Protein 1GK6 (pdb70)

Secondary structure (DSSP, 8-state):
--HHHHHHHHHHHHHHHHHHHHHHHHHHHHHHHHHHHHHHHHHHHHHHHHH----/-HHHHHHHHHHHHHHHHHHHHHHHHHHHHHHHHHHHHHHHHHHHHHHHHHH-

GO terms:
  GO:0005856 cytoskeleton (C, IDA)
  GO:0003725 double-stranded RNA binding (F, IDA)
  GO:0071222 cellular response to lipopolysaccharide (P, IMP)
  GO:0071225 cellular response to muramyl dipeptide (P, IMP)
  GO:0005515 protein binding (F, IPI)
  GO:0005737 cytoplasm (C, IDA)
  GO:1990254 keratin filament binding (F, IPI)
  GO:0005815 microtubule organizing center (C, TAS)
  GO:0005829 cytosol (C, TAS)
  GO:0042802 identical protein binding (F, IPI)
  GO:0097110 scaffold protein binding (F, IPI)
  GO:0045111 intermediate filament cytoskeleton (C, IDA)
  GO:0060090 molecular adaptor activity (F, EXP)
  GO:0005200 structural constituent of cytoskeleton (F, IDA)
  GO:0005777 peroxisome (C, IDA)
  GO:0005829 cytosol (C, IDA)
  GO:0005882 intermediate filament (C, IDA)
  GO:0005856 cytoskeleton (C, TAS)
  GO:0070062 extracellular exosome (C, HDA)
  GO:0005925 focal adhesion (C, HDA)

Solvent-accessible surface area: 7972 Å² total; per-residue (Å²): 133,118,120,39,92,64,72,20,119,63,6,97,56,105,9,128,116,30,92,67,64,12,62,162,18,107,126,66,13,29,64,23,86,89,58,69,111,66,26,48,110,58,5,52,58,34,67,103,131,87,100,60,85,120,158,123,130,140,45,88,67,84,15,121,71,4,77,55,104,21,144,106,32,93,90,41,9,62,119,3,112,129,62,20,31,55,16,86,92,53,74,113,55,21,51,111,63,14,59,73,28,118,158,131,92,130,105

InterPro domains:
  IPR006821 Intermediate filament head, DNA-binding domain [PF04732] (7-101)
  IPR018039 Intermediate filament protein, conserved site [PS00226] (397-405)
  IPR039008 Intermediate filament, rod domain [PF00038] (102-410)
  IPR039008 Intermediate filament, rod domain [PS51842] (103-411)
  IPR039008 Intermediate filament, rod domain [SM01391] (102-410)
  IPR050405 Intermediate filament structural protein [PTHR45652] (4-454)

CATH classification: 1.20.5.170

B-factor: mean 30.75, std 14.42, range [11.98, 79.21]

Foldseek 3Di:
DVVVVVVVVVVVVVVVVVVVVVVVVVVVVVVVVVVVVVVVVVVQVCCCVPVVDHD/DCVVVVVVVVVVVVVVVVVVVVVVVVVVVVVVVVVVVVVVVVVVVVVVVVVD

Organism: Homo sapiens (NCBI:txid9606)

Sequence (107 aa):
MKQLEDKVEELLSKNYHLENEVARLKKLVGDLLNVKMALDIEIATYRKLLEGEESMKQLEDKVEELLSKNYHLENEVARLKKLVGDLLNVKMALDIEIATYRKLLEG

Radius of gyration: 22.87 Å; Cα contacts (8 Å, |Δi|>4): 67; chains: 2; bounding box: 77×23×24 Å

Structure (mmCIF, N/CA/C/O backbone):
data_1GK6
#
_entry.id   1GK6
#
_cell.length_a   98.801
_cell.length_b   98.801
_cell.length_c   36.473
_cell.angle_alpha   90.00
_cell.angle_beta   90.00
_cell.angle_gamma   120.00
#
_symmetry.space_group_name_H-M   'P 31 2 1'
#
loop_
_entity.id
_entity.type
_entity.pdbx_description
1 polymer VIMENTIN
2 water water
#
loop_
_atom_site.group_PDB
_atom_site.id
_atom_site.type_symbol
_atom_site.label_atom_id
_atom_site.label_alt_id
_atom_site.label_comp_id
_atom_site.label_asym_id
_atom_site.label_entity_id
_atom_site.label_seq_id
_atom_site.pdbx_PDB_ins_code
_atom_site.Cartn_x
_atom_site.Cartn_y
_atom_site.Cartn_z
_atom_site.occupancy
_atom_site.B_iso_or_equiv
_atom_site.auth_seq_id
_atom_site.auth_comp_id
_atom_site.auth_asym_id
_atom_site.auth_atom_id
_atom_site.pdbx_PDB_model_num
ATOM 1 N N . MET A 1 2 ? 106.285 29.958 10.750 1.00 69.31 355 MET A N 1
ATOM 2 C CA . MET A 1 2 ? 107.347 30.362 9.777 1.00 69.41 355 MET A CA 1
ATOM 3 C C . MET A 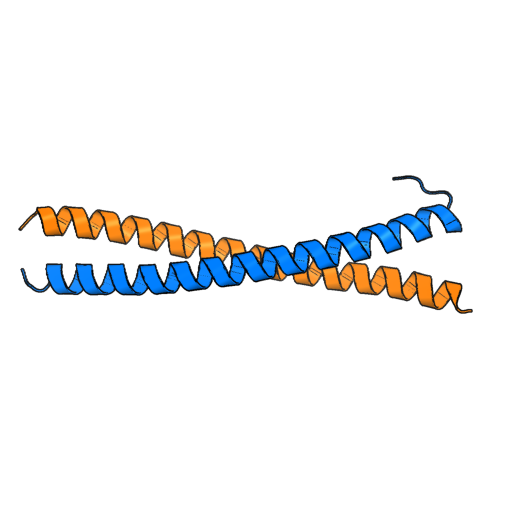1 2 ? 106.683 30.743 8.470 1.00 68.86 355 MET A C 1
ATOM 4 O O . MET A 1 2 ? 106.961 31.787 7.876 1.00 69.15 355 MET A O 1
ATOM 9 N N . LYS A 1 3 ? 105.813 29.839 8.045 1.00 68.02 356 LYS A N 1
ATOM 10 C CA . LYS A 1 3 ? 104.972 29.944 6.873 1.00 66.78 356 LYS A CA 1
ATOM 11 C C . LYS A 1 3 ? 103.696 29.348 7.462 1.00 65.36 356 LYS A C 1
ATOM 12 O O . LYS A 1 3 ? 102.579 29.624 7.007 1.00 65.34 356 LYS A O 1
ATOM 18 N N . GLN A 1 4 ? 103.883 28.550 8.517 1.00 63.21 357 GLN A N 1
ATOM 19 C CA . GLN A 1 4 ? 102.756 28.001 9.256 1.00 61.07 357 GLN A CA 1
ATOM 20 C C . GLN A 1 4 ? 102.005 29.166 9.923 1.00 58.88 357 GLN A C 1
ATOM 21 O O . GLN A 1 4 ? 100.768 29.206 9.921 1.00 58.60 357 GLN A O 1
ATOM 27 N N . LEU A 1 5 ? 102.763 30.111 10.483 1.00 55.68 358 LEU A N 1
ATOM 28 C CA . LEU A 1 5 ? 102.187 31.309 11.083 1.00 52.80 358 LEU A CA 1
ATOM 29 C C . LEU A 1 5 ? 101.411 32.107 10.036 1.00 50.58 358 LEU A C 1
ATOM 30 O O . LEU A 1 5 ? 100.361 32.690 10.347 1.00 48.99 358 LEU A O 1
ATOM 35 N N . GLU A 1 6 ? 101.931 32.147 8.803 1.00 47.21 359 GLU A N 1
ATOM 36 C CA . GLU A 1 6 ? 101.236 32.855 7.749 1.00 44.63 359 GLU A CA 1
ATOM 37 C C . GLU A 1 6 ? 99.935 32.116 7.450 1.00 42.85 359 GLU A C 1
ATOM 38 O O . GLU A 1 6 ? 98.892 32.736 7.276 1.00 41.26 359 GLU A O 1
ATOM 44 N N . ASP A 1 7 ? 100.013 30.791 7.377 1.00 40.35 360 ASP A N 1
ATOM 45 C CA . ASP A 1 7 ? 98.853 29.996 7.079 1.00 39.23 360 ASP A CA 1
ATOM 46 C C . ASP A 1 7 ? 97.804 30.201 8.161 1.00 37.98 360 ASP A C 1
ATOM 47 O O . ASP A 1 7 ? 96.626 30.285 7.854 1.00 37.19 360 ASP A O 1
ATOM 52 N N . LYS A 1 8 ? 98.233 30.270 9.417 1.00 36.74 361 LYS A N 1
ATOM 53 C CA . LYS A 1 8 ? 97.288 30.428 10.539 1.00 36.15 361 LYS A CA 1
ATOM 54 C C . LYS A 1 8 ? 96.647 31.808 10.509 1.00 34.74 361 LYS A C 1
ATOM 55 O O . LYS A 1 8 ? 95.441 31.954 10.746 1.00 34.85 361 LYS A O 1
ATOM 61 N N . VAL A 1 9 ? 97.460 32.814 10.236 1.00 31.57 362 VAL A N 1
ATOM 62 C CA . VAL A 1 9 ? 96.956 34.171 10.096 1.00 30.33 362 VAL A CA 1
ATOM 63 C C . VAL A 1 9 ? 95.880 34.240 8.980 1.00 29.38 362 VAL A C 1
ATOM 64 O O . VAL A 1 9 ? 94.820 34.866 9.169 1.00 27.81 362 VAL A O 1
ATOM 68 N N . GLU A 1 10 ? 96.147 33.580 7.842 1.00 27.89 363 GLU A N 1
ATOM 69 C CA . GLU A 1 10 ? 95.218 33.557 6.707 1.00 26.69 363 GLU A CA 1
ATOM 70 C C . GLU A 1 10 ? 93.944 32.864 7.129 1.00 25.53 363 GLU A C 1
ATOM 71 O O . GLU A 1 10 ? 92.851 33.383 6.899 1.00 23.53 363 GLU A O 1
ATOM 77 N N . GLU A 1 11 ? 94.098 31.714 7.785 1.00 24.03 364 GLU A N 1
ATOM 78 C CA . GLU A 1 11 ? 92.967 30.907 8.227 1.00 25.39 364 GLU A CA 1
ATOM 79 C C . GLU A 1 11 ? 92.052 31.708 9.159 1.00 23.56 364 GLU A C 1
ATOM 80 O O . GLU A 1 11 ? 90.838 31.641 9.050 1.00 21.93 364 GLU A O 1
ATOM 86 N N . LEU A 1 12 ? 92.646 32.390 10.127 1.00 22.39 365 LEU A N 1
ATOM 87 C CA . LEU A 1 12 ? 91.878 33.134 11.113 1.00 22.25 365 LEU A CA 1
ATOM 88 C C . LEU A 1 12 ? 91.210 34.362 10.546 1.00 21.36 365 LEU A C 1
ATOM 89 O O . LEU A 1 12 ? 90.057 34.668 10.894 1.00 21.16 365 LEU A O 1
ATOM 94 N N . LEU A 1 13 ? 91.915 35.097 9.692 1.00 19.58 366 LEU A N 1
ATOM 95 C CA . LEU A 1 13 ? 91.292 36.260 9.101 1.00 20.37 366 LEU A CA 1
ATOM 96 C C . LEU A 1 13 ? 90.094 35.761 8.283 1.00 19.27 366 LEU A C 1
ATOM 97 O O . LEU A 1 13 ? 89.056 36.423 8.245 1.00 17.73 366 LEU A O 1
ATOM 102 N N . SER A 1 14 ? 90.265 34.621 7.625 1.00 20.23 367 SER A N 1
ATOM 103 C CA . SER A 1 14 ? 89.169 34.053 6.798 1.00 20.29 367 SER A CA 1
ATOM 104 C C . SER A 1 14 ? 87.970 33.572 7.649 1.00 19.44 367 SER A C 1
ATOM 105 O O . SER A 1 14 ? 86.835 33.912 7.369 1.00 18.07 367 SER A O 1
ATOM 108 N N . LYS A 1 15 ? 88.241 32.776 8.686 1.00 19.08 368 LYS A N 1
ATOM 109 C CA . LYS A 1 15 ? 87.177 32.341 9.588 1.00 18.25 368 LYS A CA 1
ATOM 110 C C . LYS A 1 15 ? 86.472 33.532 10.205 1.00 17.89 368 LYS A C 1
ATOM 111 O O . LYS A 1 15 ? 85.236 33.525 10.322 1.00 15.69 368 LYS A O 1
ATOM 117 N N . ASN A 1 16 ? 87.243 34.526 10.680 1.00 16.65 369 ASN A N 1
ATOM 118 C CA . ASN A 1 16 ? 86.634 35.734 11.281 1.00 17.52 369 ASN A CA 1
ATOM 119 C C . ASN A 1 16 ? 85.740 36.512 10.327 1.00 17.19 369 ASN A C 1
ATOM 120 O O . ASN A 1 16 ? 84.697 37.049 10.727 1.00 16.57 369 ASN A O 1
ATOM 125 N N . TYR A 1 17 ? 86.204 36.665 9.081 1.00 16.71 370 TYR A N 1
ATOM 126 C CA . TYR A 1 17 ? 85.394 37.340 8.047 1.00 15.49 370 TYR A CA 1
ATOM 127 C C . TYR A 1 17 ? 84.003 36.625 7.928 1.00 15.12 370 TYR A C 1
ATOM 128 O O . TYR A 1 17 ? 82.922 37.293 7.947 1.00 14.32 370 TYR A O 1
ATOM 137 N N . HIS A 1 18 ? 84.029 35.296 7.835 1.00 14.08 371 HIS A N 1
ATOM 138 C CA . HIS A 1 18 ? 82.760 34.579 7.674 1.00 15.50 371 HIS A CA 1
ATOM 139 C C . HIS A 1 18 ? 81.900 34.654 8.932 1.00 15.73 371 HIS A C 1
ATOM 140 O O . HIS 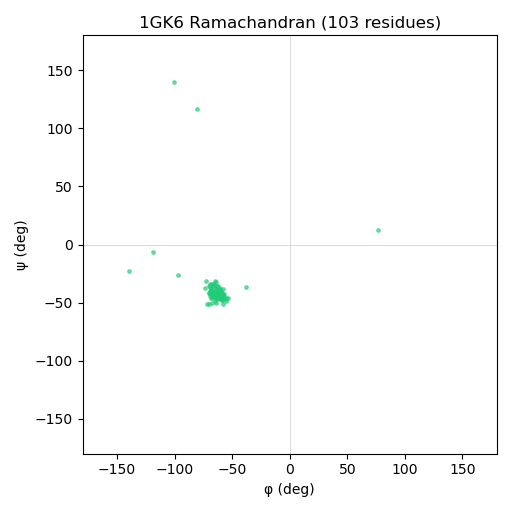A 1 18 ? 80.696 34.724 8.830 1.00 14.50 371 HIS A O 1
ATOM 147 N N . LEU A 1 19 ? 82.526 34.606 10.108 1.00 14.68 372 LEU A N 1
ATOM 148 C CA . LEU A 1 19 ? 81.756 34.815 11.343 1.00 15.24 372 LEU A CA 1
ATOM 149 C C . LEU A 1 19 ? 81.143 36.217 11.405 1.00 14.13 372 LEU A C 1
ATOM 150 O O . LEU A 1 19 ? 79.968 36.391 11.814 1.00 13.40 372 LEU A O 1
ATOM 155 N N . GLU A 1 20 ? 81.893 37.248 11.014 1.00 12.96 373 GLU A N 1
ATOM 156 C CA . GLU A 1 20 ? 81.295 38.586 10.923 1.00 12.64 373 GLU A CA 1
ATOM 157 C C . GLU A 1 20 ? 80.077 38.629 9.987 1.00 13.07 373 GLU A C 1
ATOM 158 O O . GLU A 1 20 ? 79.073 39.322 10.293 1.00 14.25 373 GLU A O 1
ATOM 164 N N . ASN A 1 21 ? 80.182 37.975 8.846 1.00 12.29 374 ASN A N 1
ATOM 165 C CA . ASN A 1 21 ? 79.056 37.956 7.880 1.00 13.68 374 ASN A CA 1
ATOM 166 C C . ASN A 1 21 ? 77.804 37.334 8.545 1.00 12.30 374 ASN A C 1
ATOM 167 O O . ASN A 1 21 ? 76.665 37.775 8.318 1.00 13.66 374 ASN A O 1
ATOM 172 N N . GLU A 1 22 ? 78.056 36.294 9.311 1.00 13.96 375 GLU A N 1
ATOM 173 C CA . GLU A 1 22 ? 76.985 35.583 10.056 1.00 13.36 375 GLU A CA 1
ATOM 174 C C . GLU A 1 22 ? 76.410 36.469 11.154 1.00 14.77 375 GLU A C 1
ATOM 175 O O . GLU A 1 22 ? 75.173 36.608 11.302 1.00 14.29 375 GLU A O 1
ATOM 181 N N . VAL A 1 23 ? 77.292 37.118 11.904 1.00 13.17 376 VAL A N 1
ATOM 182 C CA . VAL A 1 23 ? 76.830 38.100 12.882 1.00 14.37 376 VAL A CA 1
ATOM 183 C C . VAL A 1 23 ? 75.922 39.165 12.245 1.00 15.07 376 VAL A C 1
ATOM 184 O O . VAL A 1 23 ? 74.839 39.464 12.786 1.00 15.15 376 VAL A O 1
ATOM 188 N N . ALA A 1 24 ? 76.312 39.719 11.096 1.00 15.21 377 ALA A N 1
ATOM 189 C CA . ALA A 1 24 ? 75.479 40.701 10.430 1.00 14.64 377 ALA A CA 1
ATOM 190 C C . ALA A 1 24 ? 74.119 40.114 10.014 1.00 15.31 377 ALA A C 1
ATOM 191 O O . ALA A 1 24 ? 73.085 40.777 10.163 1.00 14.59 377 ALA A O 1
ATOM 193 N N . ARG A 1 25 ? 74.126 38.901 9.483 1.00 14.47 378 ARG A N 1
ATOM 194 C CA . ARG A 1 25 ? 72.846 38.248 9.101 1.00 14.78 378 ARG A CA 1
ATOM 195 C C . ARG A 1 25 ? 71.881 38.094 10.314 1.00 14.37 378 ARG A C 1
ATOM 196 O O . ARG A 1 25 ? 70.674 38.426 10.247 1.00 14.22 378 ARG A O 1
ATOM 204 N N . LEU A 1 26 ? 72.436 37.598 11.418 1.00 14.82 379 LEU A N 1
ATOM 205 C CA . LEU A 1 26 ? 71.675 37.378 12.640 1.00 15.16 379 LEU A CA 1
ATOM 206 C C . LEU A 1 26 ? 71.130 38.683 13.195 1.00 16.46 379 LEU A C 1
ATOM 207 O O . LEU A 1 26 ? 69.974 38.752 13.605 1.00 16.57 379 LEU A O 1
ATOM 212 N N . LYS A 1 27 ? 71.956 39.725 13.201 1.00 16.00 380 LYS A N 1
ATOM 213 C CA . LYS A 1 27 ? 71.481 41.019 13.670 1.00 17.09 380 LYS A CA 1
ATOM 214 C C . LYS A 1 27 ? 70.382 41.547 12.783 1.00 17.87 380 LYS A C 1
ATOM 215 O O . LYS A 1 27 ? 69.414 42.150 13.297 1.00 19.60 380 LYS A O 1
ATOM 221 N N . LYS A 1 28 ? 70.389 41.267 11.482 1.00 17.65 381 LYS A N 1
ATOM 222 C CA . LYS A 1 28 ? 69.269 41.702 10.634 1.00 19.57 381 LYS A CA 1
ATOM 223 C C . LYS A 1 28 ? 67.987 40.889 10.978 1.00 19.86 381 LYS A C 1
ATOM 224 O O . LYS A 1 28 ? 66.876 41.434 11.070 1.00 19.19 381 LYS A O 1
ATOM 230 N N . LEU A 1 29 ? 68.154 39.587 11.135 1.00 19.57 382 LEU A N 1
ATOM 231 C CA . LEU A 1 29 ? 67.015 38.768 11.542 1.00 20.25 382 LEU A CA 1
ATOM 232 C C . LEU A 1 29 ? 66.435 39.246 12.868 1.00 20.07 382 LEU A C 1
ATOM 233 O O 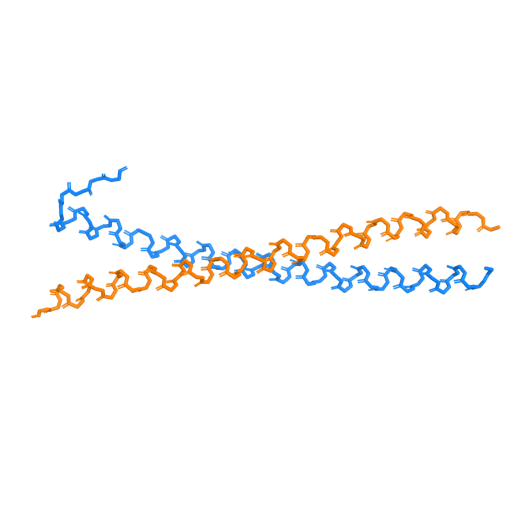. LEU A 1 29 ? 65.165 39.301 13.026 1.00 19.48 382 LEU A O 1
ATOM 238 N N . VAL A 1 30 ? 67.299 39.577 13.827 1.00 19.36 383 VAL A N 1
ATOM 239 C CA . VAL A 1 30 ? 66.826 40.066 15.125 1.00 19.36 383 VAL A CA 1
ATOM 240 C C . VAL A 1 30 ? 66.007 41.369 14.957 1.00 20.49 383 VAL A C 1
ATOM 241 O O . VAL A 1 30 ? 64.896 41.547 15.532 1.00 19.30 383 VAL A O 1
ATOM 245 N N . GLY A 1 31 ? 66.543 42.282 14.162 1.00 20.38 384 GLY A N 1
ATOM 246 C CA . GLY A 1 31 ? 65.880 43.541 13.897 1.00 21.15 384 GLY A CA 1
ATOM 247 C C . GLY A 1 31 ? 64.552 43.271 13.249 1.00 20.61 384 GLY A C 1
ATOM 248 O O . GLY A 1 31 ? 63.540 43.894 13.599 1.00 19.95 384 GLY A O 1
ATOM 249 N N . ASP A 1 32 ? 64.520 42.329 12.310 1.00 20.45 385 ASP A N 1
ATOM 250 C CA . ASP A 1 32 ? 63.232 41.999 11.682 1.00 21.13 385 ASP A CA 1
ATOM 251 C C . ASP A 1 32 ? 62.186 41.429 12.668 1.00 21.49 385 ASP A C 1
ATOM 252 O O . ASP A 1 32 ? 61.017 41.779 12.633 1.00 20.83 385 ASP A O 1
ATOM 257 N N . LEU A 1 33 ? 62.655 40.553 13.553 1.00 20.15 386 LEU A N 1
ATOM 258 C CA . LEU A 1 33 ? 61.782 39.955 14.558 1.00 20.61 386 LEU A CA 1
ATOM 259 C C . LEU A 1 33 ? 61.351 40.985 15.575 1.00 20.93 386 LEU A C 1
ATOM 260 O O . LEU A 1 33 ? 60.219 40.936 16.124 1.00 21.11 386 LEU A O 1
ATOM 265 N N . LEU A 1 34 ? 62.232 41.921 15.877 1.00 20.12 387 LEU A N 1
ATOM 266 C CA . LEU A 1 34 ? 61.855 42.960 16.813 1.00 21.18 387 LEU A CA 1
ATOM 267 C C . LEU A 1 34 ? 60.752 43.831 16.212 1.00 22.49 387 LEU A C 1
ATOM 268 O O . LEU A 1 34 ? 59.877 44.296 16.944 1.00 22.99 387 LEU A O 1
ATOM 273 N N . ASN A 1 35 ? 60.767 44.057 14.915 1.00 23.08 388 ASN A N 1
ATOM 274 C CA . ASN A 1 35 ? 59.728 44.876 14.296 1.00 24.34 388 ASN A CA 1
ATOM 275 C C . ASN A 1 35 ? 58.394 44.106 14.224 1.00 24.68 388 ASN A C 1
ATOM 276 O O . ASN A 1 35 ? 57.314 44.681 14.401 1.00 24.83 388 ASN A O 1
ATOM 281 N N . VAL A 1 36 ? 58.471 42.811 13.963 1.00 23.34 389 VAL A N 1
ATOM 282 C CA . VAL A 1 36 ? 57.263 41.994 13.941 1.00 23.68 389 VAL A CA 1
ATOM 283 C C . VAL A 1 36 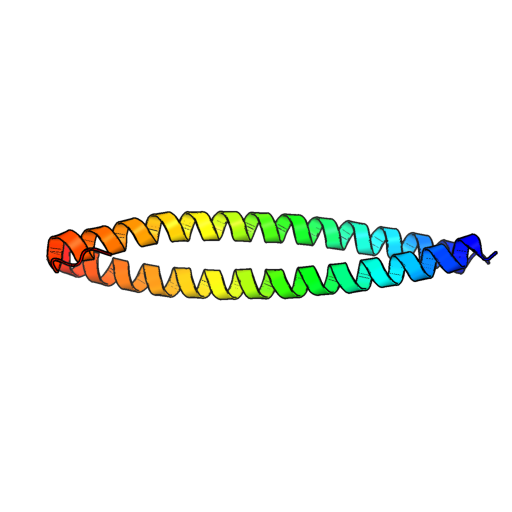? 56.671 42.033 15.344 1.00 23.82 389 VAL A C 1
ATOM 284 O O . VAL A 1 36 ? 55.448 42.164 15.509 1.00 25.10 389 VAL A O 1
ATOM 288 N N . LYS A 1 37 ? 57.502 41.892 16.371 1.00 23.21 390 LYS A N 1
ATOM 289 C CA . LYS A 1 37 ? 57.019 41.983 17.753 1.00 22.70 390 LYS A CA 1
ATOM 290 C C . LYS A 1 37 ? 56.329 43.332 18.093 1.00 23.54 390 LYS A C 1
ATOM 291 O O . LYS A 1 37 ? 55.287 43.341 18.747 1.00 22.28 390 LYS A O 1
ATOM 297 N N . MET A 1 38 ? 56.899 44.436 17.662 1.00 23.77 391 MET A N 1
ATOM 298 C CA . MET A 1 38 ? 56.316 45.737 17.948 1.00 26.45 391 MET A CA 1
ATOM 299 C C . MET A 1 38 ? 54.911 45.827 17.332 1.00 24.96 391 MET A C 1
ATOM 300 O O . MET A 1 38 ? 53.989 46.334 17.983 1.00 25.15 391 MET A O 1
ATOM 305 N N . ALA A 1 39 ? 54.742 45.371 16.085 1.00 24.26 392 ALA A N 1
ATOM 306 C CA . ALA A 1 39 ? 53.388 45.403 15.484 1.00 23.12 392 ALA A CA 1
ATOM 307 C C . ALA A 1 39 ? 52.420 44.513 16.242 1.00 22.28 392 ALA A C 1
ATOM 308 O O . ALA A 1 39 ? 51.271 44.893 16.477 1.00 23.0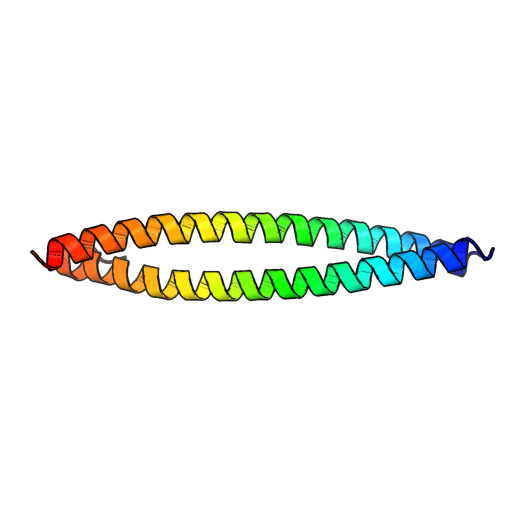4 392 ALA A O 1
ATOM 310 N N . LEU A 1 40 ? 52.839 43.294 16.582 1.00 19.86 393 LEU A N 1
ATOM 311 C CA . LEU A 1 40 ? 51.964 42.453 17.350 1.00 18.82 393 LEU A CA 1
ATOM 312 C C . LEU A 1 40 ? 51.625 43.001 18.714 1.00 19.25 393 LEU A C 1
ATOM 313 O O . LEU A 1 40 ? 50.469 42.894 19.144 1.00 19.64 393 LEU A O 1
ATOM 318 N N . ASP A 1 41 ? 52.608 43.602 19.382 1.00 18.10 394 ASP A N 1
ATOM 319 C CA . ASP A 1 41 ? 52.386 44.141 20.708 1.00 20.41 394 ASP A CA 1
ATOM 320 C C . ASP A 1 41 ? 51.337 45.259 20.678 1.00 19.96 394 ASP A C 1
ATOM 321 O O . ASP A 1 41 ? 50.477 45.319 21.569 1.00 20.43 394 ASP A O 1
ATOM 326 N N . ILE A 1 42 ? 51.429 46.158 19.696 1.00 20.34 395 ILE A N 1
ATOM 327 C CA . ILE A 1 42 ? 50.450 47.246 19.687 1.00 21.72 395 ILE A CA 1
ATOM 328 C C . ILE A 1 42 ? 49.029 46.758 19.405 1.00 21.19 395 ILE A C 1
ATOM 329 O O . ILE A 1 42 ? 48.064 47.303 19.988 1.00 20.05 395 ILE A O 1
ATOM 334 N N . GLU A 1 43 ? 48.898 45.722 18.571 1.00 20.44 396 GLU A N 1
ATOM 335 C CA . GLU A 1 43 ? 47.578 45.134 18.283 1.00 21.68 396 GLU A CA 1
ATOM 336 C C . GLU A 1 43 ? 47.018 44.516 19.554 1.00 22.52 396 GLU A C 1
ATOM 337 O O . GLU A 1 43 ? 45.872 44.793 19.950 1.00 19.86 396 GLU A O 1
ATOM 343 N N . ILE A 1 44 ? 47.830 43.708 20.253 1.00 21.02 397 ILE A N 1
ATOM 344 C CA . ILE A 1 44 ? 47.330 43.113 21.480 1.00 21.54 397 ILE A CA 1
ATOM 345 C C . ILE A 1 44 ? 47.005 44.169 22.550 1.00 19.74 397 ILE A C 1
ATOM 346 O O . ILE A 1 44 ? 45.981 44.061 23.236 1.00 20.37 397 ILE A O 1
ATOM 351 N N . ALA A 1 45 ? 47.854 45.179 22.692 1.00 19.44 398 ALA A N 1
ATOM 352 C CA . ALA A 1 45 ? 47.634 46.230 23.674 1.00 19.33 398 ALA A CA 1
ATOM 353 C C . ALA A 1 45 ? 46.327 46.986 23.361 1.00 19.34 398 ALA A C 1
ATOM 354 O O . ALA A 1 45 ? 45.612 47.410 24.259 1.00 18.32 398 ALA A O 1
ATOM 356 N N . THR A 1 46 ? 46.044 47.142 22.090 1.00 18.34 399 THR A N 1
ATOM 357 C CA . THR A 1 46 ? 44.820 47.847 21.693 1.00 18.68 399 THR A CA 1
ATOM 358 C C . THR A 1 46 ? 43.587 47.020 22.017 1.00 18.48 399 THR A C 1
ATOM 359 O O . THR A 1 46 ? 42.582 47.561 22.482 1.00 19.47 399 THR A O 1
ATOM 363 N N . TYR A 1 47 ? 43.625 45.721 21.763 1.00 17.75 400 TYR A N 1
ATOM 364 C CA . TYR A 1 47 ? 42.477 44.888 22.120 1.00 19.62 400 TYR A CA 1
ATOM 365 C C . TYR A 1 47 ? 42.256 44.895 23.624 1.00 21.10 400 TYR A C 1
ATOM 366 O O . TYR A 1 47 ? 41.110 44.960 24.090 1.00 22.51 400 TYR A O 1
ATOM 375 N N . ARG A 1 48 ? 43.345 44.797 24.397 1.00 20.24 401 ARG A N 1
ATOM 376 C CA . ARG A 1 48 ? 43.250 44.841 25.866 1.00 20.84 401 ARG A CA 1
ATOM 377 C C . ARG A 1 48 ? 42.582 46.154 26.292 1.00 20.56 401 ARG A C 1
ATOM 378 O O . ARG A 1 48 ? 41.783 46.204 27.240 1.00 20.97 401 ARG A O 1
ATOM 386 N N . LYS A 1 49 ? 42.911 47.214 25.586 1.00 20.03 402 LYS A N 1
ATOM 387 C CA . LYS A 1 49 ? 42.327 48.474 25.947 1.00 20.44 402 LYS A CA 1
ATOM 388 C C . LYS A 1 49 ? 40.835 48.537 25.586 1.00 19.03 402 LYS A C 1
ATOM 389 O O . LYS A 1 49 ? 39.975 48.855 26.430 1.00 17.96 402 LYS A O 1
ATOM 395 N N . LEU A 1 50 ? 40.534 48.196 24.335 1.00 17.57 403 LEU A N 1
ATOM 396 C CA . LEU A 1 50 ? 39.155 48.291 23.847 1.00 17.16 403 LEU A CA 1
ATOM 397 C C . LEU A 1 50 ? 38.190 47.343 24.546 1.00 17.77 403 LEU A C 1
ATOM 398 O O . LEU A 1 50 ? 37.050 47.741 24.871 1.00 18.40 403 LEU A O 1
ATOM 403 N N . LEU A 1 51 ? 38.662 46.083 24.777 1.00 17.29 404 LEU A N 1
ATOM 404 C CA . LEU A 1 51 ? 37.787 45.020 25.259 1.00 17.79 404 LEU A CA 1
ATOM 405 C C . LEU A 1 51 ? 37.840 44.804 26.756 1.00 18.63 404 LEU A C 1
ATOM 406 O O . LEU A 1 51 ? 36.878 44.377 27.346 1.00 17.31 404 LEU A O 1
ATOM 411 N N . GLU A 1 52 ? 38.961 45.148 27.364 1.00 18.80 405 GLU A N 1
ATOM 412 C CA . GLU A 1 52 ? 39.137 44.842 28.775 1.00 18.71 405 GLU A CA 1
ATOM 413 C C . GLU A 1 52 ? 39.335 46.070 29.645 1.00 19.96 405 GLU A C 1
ATOM 414 O O . GLU A 1 52 ? 39.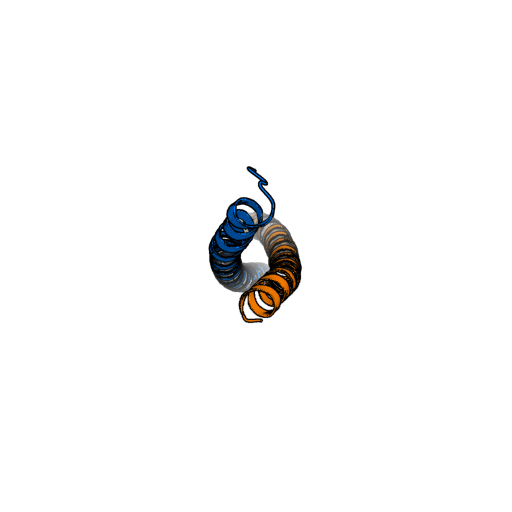333 45.966 30.861 1.00 20.29 405 GLU A O 1
ATOM 420 N N . GLY A 1 53 ? 39.462 47.238 29.033 1.00 19.87 406 GLY A N 1
ATOM 421 C CA . GLY A 1 53 ? 39.635 48.448 29.810 1.00 25.32 406 GLY A CA 1
ATOM 422 C C . GLY A 1 53 ? 41.071 48.583 30.351 1.00 29.95 406 GLY A C 1
ATOM 423 O O . GLY A 1 53 ? 41.284 49.413 31.262 1.00 30.06 406 GLY A O 1
ATOM 424 N N . GLU A 1 54 ? 41.973 47.750 29.825 1.00 32.72 407 GLU A N 1
ATOM 425 C CA . GLU A 1 54 ? 43.403 47.745 30.207 1.00 40.09 407 GLU A CA 1
ATOM 426 C C . GLU A 1 54 ? 44.217 48.821 29.513 1.00 43.31 407 GLU A C 1
ATOM 427 O O . GLU A 1 54 ? 44.334 48.816 28.290 1.00 43.57 407 GLU A O 1
ATOM 433 N N . GLU A 1 55 ? 44.769 49.744 30.282 1.00 47.85 408 GLU A N 1
ATOM 434 C CA . GLU A 1 55 ? 45.770 50.655 29.733 1.00 52.21 408 GLU A CA 1
ATOM 435 C C . GLU A 1 55 ? 47.099 50.087 30.201 1.00 54.28 408 GLU A C 1
ATOM 436 O O . GLU A 1 55 ? 47.185 49.618 31.339 1.00 55.05 408 GLU A O 1
ATOM 442 N N . SER A 1 56 ? 48.116 50.109 29.336 1.00 57.17 409 SER A N 1
ATOM 443 C CA . SER A 1 56 ? 49.485 49.617 29.652 1.00 59.39 409 SER A CA 1
ATOM 444 C C . SER A 1 56 ? 49.973 49.879 31.092 1.00 60.39 409 SER A C 1
ATOM 445 O O . SER A 1 56 ? 51.167 50.032 31.378 1.00 61.07 409 SER A O 1
ATOM 448 N N . MET B 1 2 ? 110.034 35.609 14.001 1.00 66.18 355 MET B N 1
ATOM 449 C CA . MET B 1 2 ? 108.813 36.098 13.287 1.00 66.32 355 MET B CA 1
ATOM 450 C C . MET B 1 2 ? 107.627 36.313 14.236 1.00 65.76 355 MET B C 1
ATOM 451 O O . MET B 1 2 ? 106.530 35.739 14.078 1.00 66.37 355 MET B O 1
ATOM 456 N N . LYS B 1 3 ? 107.870 37.187 15.205 1.00 64.66 356 LYS B N 1
ATOM 457 C CA . LYS B 1 3 ? 106.928 37.515 16.264 1.00 62.81 356 LYS B CA 1
ATOM 458 C C . LYS B 1 3 ? 105.704 38.323 15.821 1.00 61.10 356 LYS B C 1
ATOM 459 O O . LYS B 1 3 ? 104.573 37.945 16.133 1.00 61.20 356 LYS B O 1
ATOM 465 N N . GLN B 1 4 ? 105.916 39.433 15.114 1.00 58.44 357 GLN B N 1
ATOM 466 C CA . GLN B 1 4 ? 104.785 40.226 14.635 1.00 55.80 357 GLN B CA 1
ATOM 467 C C . GLN B 1 4 ? 103.653 39.288 14.189 1.00 53.52 357 GLN B C 1
ATOM 468 O O . GLN B 1 4 ? 102.459 39.568 14.378 1.00 52.26 357 GLN B O 1
ATOM 474 N N . LEU B 1 5 ? 104.062 38.166 13.603 1.00 50.76 358 LEU B N 1
ATOM 475 C CA . LEU B 1 5 ? 103.164 37.112 13.173 1.00 48.84 358 LEU B CA 1
ATOM 476 C C . LEU B 1 5 ? 102.516 36.455 14.385 1.00 47.91 358 LEU B C 1
ATOM 477 O O . LEU B 1 5 ? 101.325 36.162 14.371 1.00 46.88 358 LEU B O 1
ATOM 482 N N . GLU B 1 6 ? 103.300 36.238 15.439 1.00 46.18 359 GLU B N 1
ATOM 483 C CA . GLU B 1 6 ? 102.778 35.607 16.643 1.00 45.46 359 GLU B CA 1
ATOM 484 C C . GLU B 1 6 ? 101.742 36.461 17.358 1.00 43.49 359 GLU B C 1
ATOM 485 O O . GLU B 1 6 ? 100.702 35.953 17.782 1.00 42.56 359 GLU B O 1
ATOM 491 N N . ASP B 1 7 ? 102.033 37.751 17.489 1.00 41.54 360 ASP B N 1
ATOM 492 C CA . ASP B 1 7 ? 101.114 38.685 18.122 1.00 40.61 360 ASP B CA 1
ATOM 493 C C . ASP B 1 7 ? 99.833 38.770 17.278 1.00 39.23 360 ASP B C 1
ATOM 494 O O . ASP B 1 7 ? 98.739 38.913 17.805 1.00 37.42 360 ASP B O 1
ATOM 499 N N . LYS B 1 8 ? 99.977 38.689 15.962 1.00 37.62 361 LYS B N 1
ATOM 500 C CA . LYS B 1 8 ? 98.822 38.805 15.089 1.00 36.23 361 LYS B CA 1
ATOM 501 C C . LYS B 1 8 ? 97.960 37.582 15.280 1.00 35.25 361 LYS B C 1
ATOM 502 O O . LYS B 1 8 ? 96.716 37.658 15.287 1.00 34.39 361 LYS B O 1
ATOM 508 N N . VAL B 1 9 ? 98.601 36.434 15.407 1.00 33.66 362 VAL B N 1
ATOM 509 C CA . VAL B 1 9 ? 97.807 35.237 15.576 1.00 33.36 362 VAL B CA 1
ATOM 510 C C . VAL B 1 9 ? 97.069 35.275 16.881 1.00 33.63 362 VAL B C 1
ATOM 511 O O . VAL B 1 9 ? 95.904 34.843 16.919 1.00 31.70 362 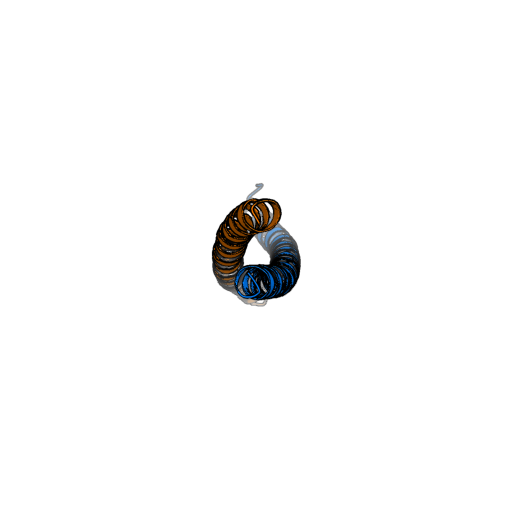VAL B O 1
ATOM 515 N N . GLU B 1 10 ? 97.707 35.727 17.959 1.00 33.07 363 GLU B N 1
ATOM 516 C CA . GLU B 1 10 ? 96.992 35.687 19.240 1.00 32.57 363 GLU B CA 1
ATOM 517 C C . GLU B 1 10 ? 95.869 36.711 19.226 1.00 30.45 363 GLU B C 1
ATOM 518 O O . GLU B 1 10 ? 94.815 36.459 19.797 1.00 29.91 363 GLU B O 1
ATOM 524 N N . GLU B 1 11 ? 96.103 37.845 18.577 1.00 28.37 364 GLU B N 1
ATOM 525 C CA . GLU B 1 11 ? 95.101 38.873 18.434 1.00 29.23 364 GLU B CA 1
ATOM 526 C C . GLU B 1 11 ? 93.884 38.273 17.702 1.00 28.33 364 GLU B C 1
ATOM 527 O O . GLU B 1 11 ? 92.761 38.461 18.126 1.00 26.27 364 GLU B O 1
ATOM 533 N N . LEU B 1 12 ? 94.139 37.575 16.597 1.00 26.61 365 LEU B N 1
ATOM 534 C CA . LEU B 1 12 ? 93.080 36.913 15.801 1.00 25.40 365 LEU B CA 1
ATOM 535 C C . LEU B 1 12 ? 92.320 35.781 16.496 1.00 25.82 365 LEU B C 1
ATOM 536 O O . LEU B 1 12 ? 91.112 35.573 16.258 1.00 23.21 365 LEU B O 1
ATOM 541 N N . LEU B 1 13 ? 93.010 34.953 17.278 1.00 24.90 366 LEU B N 1
ATOM 542 C CA . LEU B 1 13 ? 92.357 33.930 18.070 1.00 26.18 366 LEU B CA 1
ATOM 543 C C . LEU B 1 13 ? 91.374 34.549 19.064 1.00 24.82 366 LEU B C 1
ATOM 544 O O . LEU B 1 13 ? 90.281 34.006 19.300 1.00 23.65 366 LEU B O 1
ATOM 549 N N . SER B 1 14 ? 91.764 35.674 19.640 1.00 24.81 367 SER B N 1
ATOM 550 C CA . SER B 1 14 ? 90.857 36.356 20.574 1.00 24.87 367 SER B CA 1
ATOM 551 C C . SER B 1 14 ? 89.638 36.926 19.839 1.00 23.57 367 SER B C 1
ATOM 552 O O . SER B 1 14 ? 88.493 36.760 20.309 1.00 21.80 367 SER B O 1
ATOM 555 N N . LYS B 1 15 ? 89.863 37.592 18.713 1.00 21.15 368 LYS B N 1
ATOM 556 C CA . LYS B 1 15 ? 88.740 38.106 17.956 1.00 22.55 368 LYS B CA 1
ATOM 557 C C . LYS B 1 15 ? 87.778 36.944 17.547 1.00 21.18 368 LYS B C 1
ATOM 558 O O . LYS B 1 15 ? 86.569 37.100 17.596 1.00 21.05 368 LYS B O 1
ATOM 564 N N . ASN B 1 16 ? 88.348 35.827 17.120 1.00 19.74 369 ASN B N 1
ATOM 565 C CA . ASN B 1 16 ? 87.574 34.650 16.734 1.00 19.59 369 ASN B CA 1
ATOM 566 C C . ASN B 1 16 ? 86.747 34.155 17.916 1.00 19.56 369 ASN B C 1
ATOM 567 O O . ASN B 1 16 ? 85.554 33.805 17.767 1.00 17.43 369 ASN B O 1
ATOM 572 N N . TYR B 1 17 ? 87.356 34.108 19.105 1.00 18.50 370 TYR B N 1
ATOM 573 C CA . TYR B 1 17 ? 86.624 33.647 20.285 1.00 19.17 370 TYR B CA 1
ATOM 574 C C . TYR B 1 17 ? 85.419 34.560 20.576 1.00 18.17 370 TYR B C 1
ATOM 575 O O . TYR B 1 17 ? 84.298 34.074 20.829 1.00 19.04 370 TYR B O 1
ATOM 584 N N . HIS B 1 18 ? 85.624 35.872 20.488 1.00 17.87 371 HIS B N 1
ATOM 585 C CA . HIS B 1 18 ? 84.550 36.808 20.723 1.00 17.89 371 HIS B CA 1
ATOM 586 C C . HIS B 1 18 ? 83.496 36.762 19.621 1.00 18.25 371 HIS B C 1
ATOM 587 O O . HIS B 1 18 ? 82.325 36.836 19.941 1.00 16.05 371 HIS B O 1
ATOM 594 N N . LEU B 1 19 ? 83.920 36.623 18.367 1.00 16.95 372 LEU B N 1
ATOM 595 C CA . LEU B 1 19 ? 82.930 36.432 17.302 1.00 17.09 372 LEU B CA 1
ATOM 596 C C . LEU B 1 19 ? 82.111 35.187 17.490 1.00 16.89 372 LEU B C 1
ATOM 597 O O . LEU B 1 19 ? 80.896 35.203 17.264 1.00 17.50 372 LEU B O 1
ATOM 602 N N . GLU B 1 20 ? 82.725 34.090 17.934 1.00 16.55 373 GLU B N 1
ATOM 603 C CA . GLU B 1 20 ? 81.921 32.881 18.189 1.00 17.25 373 GLU B CA 1
ATOM 604 C C . GLU B 1 20 ? 80.923 33.094 19.299 1.00 18.76 373 GLU B C 1
ATOM 605 O O . GLU B 1 20 ? 79.754 32.625 19.232 1.00 17.88 373 GLU B O 1
ATOM 611 N N . ASN B 1 21 ? 81.354 33.816 20.315 1.00 18.31 374 ASN B N 1
ATOM 612 C CA . ASN B 1 21 ? 80.472 34.171 21.426 1.00 20.10 374 ASN B CA 1
ATOM 613 C C . ASN B 1 21 ? 79.267 34.982 20.936 1.00 19.45 374 ASN B C 1
ATOM 614 O O . ASN B 1 21 ? 78.150 34.717 21.370 1.00 18.30 374 ASN B O 1
ATOM 619 N N . GLU B 1 22 ? 79.516 35.987 20.087 1.00 18.57 375 GLU B N 1
ATOM 620 C CA . GLU B 1 22 ? 78.464 36.874 19.607 1.00 17.41 375 GLU B CA 1
ATOM 621 C C . GLU B 1 22 ? 77.430 36.097 18.758 1.00 17.22 375 GLU B C 1
ATOM 622 O O . GLU B 1 22 ? 76.208 36.292 18.882 1.00 15.97 375 GLU B O 1
ATOM 628 N N . VAL B 1 23 ? 77.941 35.243 17.888 1.00 15.22 376 VAL B N 1
ATOM 629 C CA . VAL B 1 23 ? 77.080 34.305 17.119 1.00 16.66 376 VAL B CA 1
ATOM 630 C C . VAL B 1 23 ? 76.170 33.419 17.998 1.00 16.84 376 VAL B C 1
ATOM 631 O O . VAL B 1 23 ? 74.976 33.368 17.771 1.00 15.79 376 VAL B O 1
ATOM 635 N N . ALA B 1 24 ? 76.760 32.851 19.036 1.00 17.10 377 ALA B N 1
ATOM 636 C CA . ALA B 1 24 ? 75.972 32.039 19.983 1.00 18.35 377 ALA B CA 1
ATOM 637 C C . ALA B 1 24 ? 74.890 32.894 20.653 1.00 18.82 377 ALA B C 1
ATOM 638 O O . ALA B 1 24 ? 73.727 32.464 20.758 1.00 19.08 377 ALA B O 1
ATOM 640 N N . ARG B 1 25 ? 75.258 34.082 21.103 1.00 17.95 378 ARG B N 1
ATOM 641 C CA . ARG B 1 25 ? 74.306 35.009 21.756 1.00 18.34 378 ARG B CA 1
ATOM 642 C C . ARG B 1 25 ? 73.158 35.369 20.837 1.00 17.79 378 ARG B C 1
ATOM 643 O O . ARG B 1 25 ? 71.976 35.397 21.250 1.00 14.99 378 ARG B O 1
ATOM 651 N N . LEU B 1 26 ? 73.495 35.710 19.593 1.00 15.39 379 LEU B N 1
ATOM 652 C CA . LEU B 1 26 ? 72.450 36.114 18.673 1.00 15.10 379 LEU B CA 1
ATOM 653 C C . LEU B 1 26 ? 71.561 34.969 18.282 1.00 15.03 379 LEU B C 1
ATOM 654 O O . LEU B 1 26 ? 70.344 35.143 18.120 1.00 15.23 379 LEU B O 1
ATOM 659 N N . LYS B 1 27 ? 72.122 33.770 18.134 1.00 14.94 380 LYS B N 1
ATOM 660 C CA . LYS B 1 27 ? 71.243 32.622 17.823 1.00 15.44 380 LYS B CA 1
ATOM 661 C C . LYS B 1 27 ? 70.212 32.425 18.917 1.00 17.08 380 LYS B C 1
ATOM 662 O O . LYS B 1 27 ? 69.054 32.049 18.649 1.00 16.95 380 LYS B O 1
ATOM 668 N N . LYS B 1 28 ? 70.647 32.544 20.158 1.00 19.17 381 LYS B N 1
ATOM 669 C CA . LYS B 1 28 ? 69.723 32.422 21.277 1.00 19.72 381 LYS B CA 1
ATOM 670 C C . LYS B 1 28 ? 68.643 33.532 21.231 1.00 20.66 381 LYS B C 1
ATOM 671 O O . LYS B 1 28 ? 67.475 33.298 21.526 1.00 20.09 381 LYS B O 1
ATOM 677 N N . LEU B 1 29 ? 69.029 34.741 20.856 1.00 19.89 382 LEU B N 1
ATOM 678 C CA . LEU B 1 29 ? 68.098 35.857 20.832 1.00 19.06 382 LEU B CA 1
ATOM 679 C C . LEU B 1 29 ? 67.061 35.616 19.714 1.00 19.57 382 LEU B C 1
ATOM 680 O O . LEU B 1 29 ? 65.846 35.831 19.882 1.00 18.81 382 LEU B O 1
ATOM 685 N N . VAL B 1 30 ? 67.531 35.105 18.589 1.00 17.68 383 VAL B N 1
ATOM 686 C CA . VAL B 1 30 ? 66.628 34.744 17.505 1.00 18.61 383 VAL B CA 1
ATOM 687 C C . VAL B 1 30 ? 65.609 33.607 17.940 1.00 20.45 383 VAL B C 1
ATOM 688 O O . VAL B 1 30 ? 64.414 33.729 17.675 1.00 19.69 383 VAL B O 1
ATOM 692 N N . GLY B 1 31 ? 66.095 32.541 18.582 1.00 19.11 384 GLY B N 1
ATOM 693 C CA . GLY B 1 31 ? 65.221 31.489 19.096 1.00 20.21 384 GLY B CA 1
ATOM 694 C C . GLY B 1 31 ? 64.213 32.085 20.078 1.00 20.65 384 GLY B C 1
ATOM 695 O O . GLY B 1 31 ? 63.002 31.763 20.005 1.00 21.36 384 GLY B O 1
ATOM 696 N N . ASP B 1 32 ? 64.676 32.944 20.975 1.00 19.54 385 ASP B N 1
ATOM 697 C CA . ASP B 1 32 ? 63.790 33.503 21.992 1.00 20.66 385 ASP B CA 1
ATOM 698 C C . ASP B 1 32 ? 62.741 34.384 21.323 1.00 21.60 385 ASP B C 1
ATOM 699 O O . ASP B 1 32 ? 61.523 34.331 21.659 1.00 19.78 385 ASP B O 1
ATOM 704 N N . LEU B 1 33 ? 63.180 35.223 20.394 1.00 19.17 386 LEU B N 1
ATOM 705 C CA . LEU B 1 33 ? 62.201 36.053 19.704 1.00 20.25 386 LEU B CA 1
ATOM 706 C C . LEU B 1 33 ? 61.229 35.240 18.860 1.00 20.66 386 LEU B C 1
ATOM 707 O O . LEU B 1 33 ? 60.041 35.603 18.700 1.00 20.83 386 LEU B O 1
ATOM 712 N N . LEU B 1 34 ? 61.674 34.124 18.327 1.00 20.65 387 LEU B N 1
ATOM 713 C CA . LEU B 1 34 ? 60.736 33.383 17.528 1.00 20.74 387 LEU B CA 1
ATOM 714 C C . LEU B 1 34 ? 59.718 32.727 18.470 1.00 22.75 387 LEU B C 1
ATOM 715 O O . LEU B 1 34 ? 58.560 32.490 18.116 1.00 22.54 387 LEU B O 1
ATOM 720 N N . ASN B 1 35 ? 60.151 32.380 19.662 1.00 22.00 388 ASN B N 1
ATOM 721 C CA . ASN B 1 35 ? 59.214 31.830 20.633 1.00 23.79 388 ASN B CA 1
ATOM 722 C C . ASN B 1 35 ? 58.209 32.890 21.071 1.00 23.69 388 ASN B C 1
ATOM 723 O O . ASN B 1 35 ? 57.013 32.580 21.223 1.00 23.61 388 ASN B O 1
ATOM 728 N N . VAL B 1 36 ? 58.706 34.098 21.326 1.00 22.77 389 VAL B N 1
ATOM 729 C CA . VAL B 1 36 ? 57.851 35.256 21.627 1.00 23.92 389 VAL B CA 1
ATOM 730 C C . VAL B 1 36 ? 56.804 35.503 20.521 1.00 24.13 389 VAL B C 1
ATOM 731 O O . VAL B 1 36 ? 55.596 35.681 20.809 1.00 23.70 389 VAL B O 1
ATOM 735 N N . LYS B 1 37 ? 57.241 35.484 19.268 1.00 22.09 390 LYS B N 1
ATOM 736 C CA . LYS B 1 37 ? 56.327 35.679 18.149 1.00 22.13 390 LYS B CA 1
ATOM 737 C C . LYS B 1 37 ? 55.203 34.635 18.191 1.00 23.22 390 LYS B C 1
ATOM 738 O O . LYS B 1 37 ? 54.032 34.970 18.007 1.00 22.92 390 LYS B O 1
ATOM 744 N N . MET B 1 38 ? 55.563 33.374 18.438 1.00 23.44 391 MET B N 1
ATOM 745 C CA . MET B 1 38 ? 54.599 32.284 18.491 1.00 25.42 391 MET B CA 1
ATOM 746 C C . MET B 1 38 ? 53.564 32.566 19.566 1.00 24.25 391 MET B C 1
ATOM 747 O O . MET B 1 38 ? 52.365 32.339 19.323 1.00 23.90 391 MET B O 1
ATOM 752 N N . ALA B 1 39 ? 54.020 32.995 20.741 1.00 22.01 392 ALA B N 1
ATOM 753 C CA . ALA B 1 39 ? 53.087 33.245 21.843 1.00 23.03 392 ALA B CA 1
ATOM 754 C C . ALA B 1 39 ? 52.166 34.436 21.558 1.00 22.48 392 ALA B C 1
ATOM 755 O O . ALA B 1 39 ? 50.967 34.417 21.878 1.00 22.38 392 ALA B O 1
ATOM 757 N N . LEU B 1 40 ? 52.700 35.479 20.953 1.00 21.84 393 LEU B N 1
ATOM 758 C CA . LEU B 1 40 ? 51.872 36.639 20.641 1.00 21.17 393 LEU B CA 1
ATOM 759 C C . LEU B 1 40 ? 50.853 36.304 19.557 1.00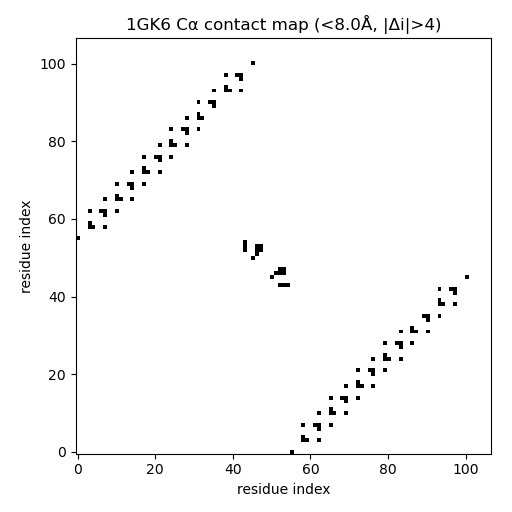 22.33 393 LEU B C 1
ATOM 760 O O . LEU B 1 40 ? 49.685 36.757 19.601 1.00 21.95 393 LEU B O 1
ATOM 765 N N . ASP B 1 41 ? 51.289 35.519 18.574 1.00 21.99 394 ASP B N 1
ATOM 766 C CA . ASP B 1 41 ? 50.410 35.147 17.489 1.00 22.43 394 ASP B CA 1
ATOM 767 C C . ASP B 1 41 ? 49.228 34.396 18.077 1.00 22.43 394 ASP B C 1
ATOM 768 O O . ASP B 1 41 ? 48.088 34.590 17.654 1.00 22.14 394 ASP B O 1
ATOM 773 N N . ILE B 1 42 ? 49.506 33.541 19.056 1.00 23.34 395 ILE B N 1
ATOM 774 C CA . ILE B 1 42 ? 48.428 32.796 19.705 1.00 24.11 395 ILE B CA 1
ATOM 775 C C . ILE B 1 42 ? 47.455 33.756 20.440 1.00 24.03 395 ILE B C 1
ATOM 776 O O . ILE B 1 42 ? 46.216 33.621 20.309 1.00 23.21 395 ILE B O 1
ATOM 781 N N . GLU B 1 43 ? 47.992 34.743 21.156 1.00 23.94 396 GLU B N 1
ATOM 782 C CA . GLU B 1 43 ? 47.135 35.684 21.876 1.00 24.13 396 GLU B CA 1
ATOM 783 C C . GLU B 1 43 ? 46.265 36.474 20.894 1.00 24.95 396 GLU B C 1
ATOM 784 O O . GLU B 1 43 ? 45.082 36.697 21.141 1.00 23.22 396 GLU B O 1
ATOM 790 N N . ILE B 1 44 ? 46.854 36.926 19.804 1.00 24.19 397 ILE B N 1
ATOM 791 C CA . ILE B 1 44 ? 46.064 37.689 18.845 1.00 25.27 397 ILE B CA 1
ATOM 792 C C . ILE B 1 44 ? 45.023 36.803 18.198 1.00 25.58 397 ILE B C 1
ATOM 793 O O . ILE B 1 44 ? 43.893 37.231 17.937 1.00 24.67 397 ILE B O 1
ATOM 798 N N . ALA B 1 45 ? 45.370 35.542 17.954 1.00 24.01 398 ALA B N 1
ATOM 799 C CA . ALA B 1 45 ? 44.416 34.694 17.299 1.00 24.22 398 ALA B CA 1
ATOM 800 C C . ALA B 1 45 ? 43.227 34.532 18.213 1.00 24.43 398 ALA B C 1
ATOM 801 O O . ALA B 1 45 ? 42.098 34.353 17.746 1.00 23.77 398 ALA B O 1
ATOM 803 N N . THR B 1 46 ? 43.472 34.484 19.509 1.00 23.80 399 THR B N 1
ATOM 804 C CA . THR B 1 46 ? 42.393 34.292 20.455 1.00 24.85 399 THR B CA 1
ATOM 805 C C . THR B 1 46 ? 41.442 35.477 20.400 1.00 24.23 399 THR B C 1
ATOM 806 O O . THR B 1 46 ? 40.216 35.295 20.336 1.00 25.56 399 THR B O 1
ATOM 810 N N . TYR B 1 47 ? 42.009 36.662 20.482 1.00 23.96 400 TYR B N 1
ATOM 811 C CA . TYR B 1 47 ? 41.230 37.893 20.402 1.00 25.30 400 TYR B CA 1
ATOM 812 C C . TYR B 1 47 ? 40.432 37.990 19.097 1.00 25.70 400 TYR B C 1
ATOM 813 O O . TYR B 1 47 ? 39.252 38.312 19.100 1.00 24.75 400 TYR B O 1
ATOM 822 N N . ARG B 1 48 ? 41.102 37.800 17.974 1.00 24.89 401 ARG B N 1
ATOM 823 C CA . ARG B 1 48 ? 40.421 37.889 16.686 1.00 26.54 401 ARG B CA 1
ATOM 824 C C . ARG B 1 48 ? 39.284 36.913 16.508 1.00 26.70 401 ARG B C 1
ATOM 825 O O . ARG B 1 48 ? 38.222 37.239 15.950 1.00 27.32 401 ARG B O 1
ATOM 833 N N . LYS B 1 49 ? 39.514 35.701 16.986 1.00 26.17 402 LYS B N 1
ATOM 834 C CA . LYS B 1 49 ? 38.495 34.663 16.900 1.00 29.12 402 LYS B CA 1
ATOM 835 C C . LYS B 1 49 ? 37.278 35.063 17.731 1.00 29.72 402 LYS B C 1
ATOM 836 O O . LYS B 1 49 ? 36.143 34.941 17.279 1.00 29.15 402 LYS B O 1
ATOM 842 N N . LEU B 1 50 ? 37.539 35.579 18.932 1.00 29.64 403 LEU B N 1
ATOM 843 C CA . LEU B 1 50 ? 36.494 36.087 19.818 1.00 32.12 403 LEU B CA 1
ATOM 844 C C . LEU B 1 50 ? 35.800 37.299 19.196 1.00 31.56 403 LEU B C 1
ATOM 845 O O . LEU B 1 50 ? 34.593 37.376 19.258 1.00 33.89 403 LEU B O 1
ATOM 850 N N . LEU B 1 51 ? 36.539 38.213 18.597 1.00 32.67 404 LEU B N 1
ATOM 851 C CA . LEU B 1 51 ? 35.936 39.401 18.027 1.00 35.47 404 LEU B CA 1
ATOM 852 C C . LEU B 1 51 ? 35.074 39.000 16.825 1.00 39.02 404 LEU B C 1
ATOM 853 O O . LEU B 1 51 ? 34.031 39.608 16.579 1.00 38.45 404 LEU B O 1
ATOM 858 N N . GLU B 1 52 ? 35.497 37.968 16.099 1.00 41.76 405 GLU B N 1
ATOM 859 C CA . GLU B 1 52 ? 34.797 37.596 14.882 1.00 46.44 405 GLU B CA 1
ATOM 860 C C . GLU B 1 52 ? 33.410 37.073 15.199 1.00 48.72 405 GLU B C 1
ATOM 861 O O . GLU B 1 52 ? 32.435 37.444 14.551 1.00 49.59 405 GLU B O 1
ATOM 867 N N . GLY B 1 53 ? 33.313 36.266 16.249 1.00 51.64 406 GLY B N 1
ATOM 868 C CA . GLY B 1 53 ? 32.022 35.765 16.691 1.00 53.94 406 GLY B CA 1
ATOM 869 C C . GLY B 1 53 ? 31.992 34.304 17.123 1.00 55.22 406 GLY B C 1
ATOM 870 O O . GLY B 1 53 ? 30.994 33.755 17.632 1.00 56.24 406 GLY B O 1
#